Protein AF-A0A935RIC5-F1 (afdb_monomer_lite)

Secondary structure (DSSP, 8-state):
-PPPGGGHHHHHHHHHHHHHHHHHHHHHHHHHHH---TTHHHHHHHHHHHHHHHHHHHHHHHHHHHHTTSEE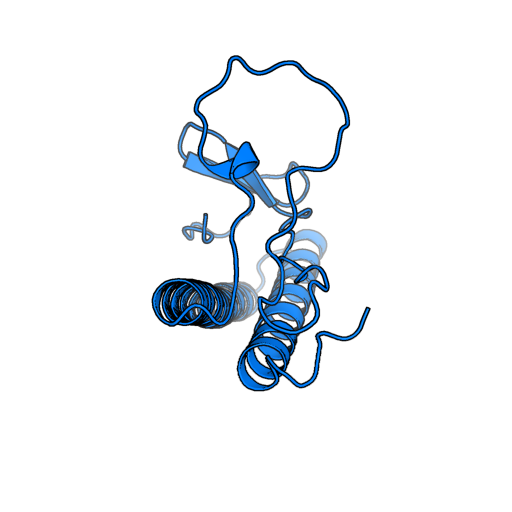--TTSS------------PPPEETTT-PBPP----TTEEE-TTS-EEETTEE-SS------

Foldseek 3Di:
DQDDPLPVVLRVLVVQLVVLLVVLLVLLVVCVVVNDPPPSLVVNVVSLVSSQVSLVVSVVVVVVCVVVQQKDDPVQQVDPDPDDPDPDDPGFIAGNPPRDGDDDDDNPQWDQDPVRQIAGVNHRRPHPDRGDD

pLDDT: mean 78.72, std 15.73, range [34.72, 93.31]

Sequence (133 aa):
MPICSHLEDYEAQFKLAEAAYRQCVRLVDAVMAEGPGNGRAQLVIKAIEDWRQLDERLRSLLVELVKNGRVRVPRRMTRPGPHRHGAGTQGSIICATCHRALPRLKYTDWQFAHNGVVTYRGRDFPVRQPVPR

Radius of gyration: 17.2 Å; chains: 1; bounding box: 35×32×48 Å

Structure (mmCIF, N/CA/C/O backbone):
data_AF-A0A935RIC5-F1
#
_entry.id   AF-A0A935RIC5-F1
#
loop_
_atom_site.group_PDB
_atom_site.id
_atom_site.type_symbol
_atom_site.label_atom_id
_atom_site.label_alt_id
_atom_site.label_comp_id
_atom_site.label_asym_id
_atom_site.label_entity_id
_atom_site.label_seq_id
_atom_site.pdbx_PDB_ins_code
_atom_site.Cartn_x
_atom_site.Cartn_y
_atom_site.Cartn_z
_atom_site.occupancy
_atom_site.B_iso_or_equiv
_atom_site.auth_seq_id
_atom_site.auth_comp_id
_atom_site.auth_asym_id
_atom_site.auth_atom_id
_atom_site.pdbx_PDB_model_num
ATOM 1 N N . MET A 1 1 ? -3.362 -11.354 -9.866 1.00 54.25 1 MET A N 1
ATOM 2 C CA . MET A 1 1 ? -2.417 -11.629 -10.971 1.00 54.25 1 MET A CA 1
ATOM 3 C C . MET A 1 1 ? -1.009 -11.495 -10.419 1.00 54.25 1 MET A C 1
ATOM 5 O O . MET A 1 1 ? -0.774 -10.495 -9.749 1.00 54.25 1 MET A O 1
ATOM 9 N N . PRO A 1 2 ? -0.117 -12.472 -10.632 1.00 69.44 2 PRO A N 1
ATOM 10 C CA . PRO A 1 2 ? 1.270 -12.362 -10.192 1.00 69.44 2 PRO A CA 1
ATOM 11 C C . PRO A 1 2 ? 1.997 -11.251 -10.964 1.00 69.44 2 PRO A C 1
ATOM 13 O O . PRO A 1 2 ? 1.756 -11.059 -12.162 1.00 69.44 2 PRO A O 1
ATOM 16 N N . ILE A 1 3 ? 2.869 -10.519 -10.270 1.00 81.12 3 ILE A N 1
ATOM 17 C CA . ILE A 1 3 ? 3.813 -9.580 -10.892 1.00 81.12 3 ILE A CA 1
ATOM 18 C C . ILE A 1 3 ? 4.867 -10.40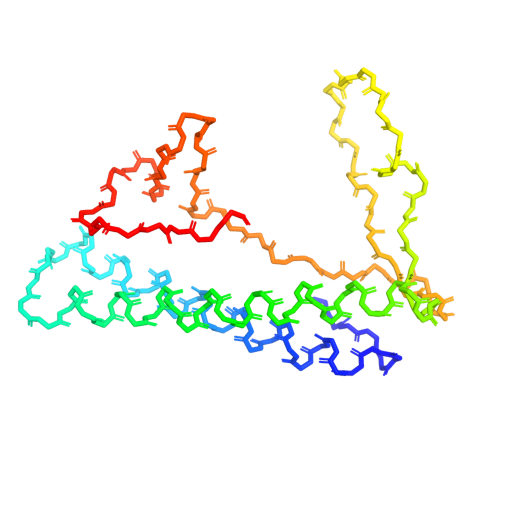8 -11.657 1.00 81.12 3 ILE A C 1
ATOM 20 O O . ILE A 1 3 ? 5.010 -11.609 -11.446 1.00 81.12 3 ILE A O 1
ATOM 24 N N . CYS A 1 4 ? 5.527 -9.825 -12.660 1.00 86.62 4 CYS A N 1
ATOM 25 C CA . CYS A 1 4 ? 6.553 -10.546 -13.417 1.00 86.62 4 CYS A CA 1
ATOM 26 C C . CYS A 1 4 ? 7.851 -10.717 -12.612 1.00 86.62 4 CYS A C 1
ATOM 28 O O . CYS A 1 4 ? 8.242 -9.795 -11.899 1.00 86.62 4 CYS A O 1
ATOM 30 N N . SER A 1 5 ? 8.590 -11.805 -12.855 1.00 88.75 5 SER A N 1
ATOM 31 C CA . SER A 1 5 ? 9.904 -12.078 -12.239 1.00 88.75 5 SER A CA 1
ATOM 32 C C . SER A 1 5 ? 10.943 -10.968 -12.457 1.00 88.75 5 SER A C 1
ATOM 34 O O . SER A 1 5 ? 11.818 -10.737 -11.636 1.00 88.75 5 SER A O 1
ATOM 36 N N . HIS A 1 6 ? 10.812 -10.166 -13.518 1.00 88.50 6 HIS A N 1
ATOM 37 C CA . HIS A 1 6 ? 11.675 -8.998 -13.728 1.00 88.50 6 HIS A CA 1
ATOM 38 C C . HIS A 1 6 ? 11.526 -7.901 -12.666 1.00 88.50 6 HIS A C 1
ATOM 40 O O . HIS A 1 6 ? 12.239 -6.905 -12.753 1.00 88.50 6 HIS A O 1
ATOM 46 N N . LEU A 1 7 ? 10.567 -8.008 -11.745 1.00 90.69 7 LEU A N 1
ATOM 47 C CA . LEU A 1 7 ? 10.239 -7.009 -10.730 1.00 90.69 7 LEU A CA 1
ATOM 48 C C . LEU A 1 7 ? 9.968 -7.680 -9.367 1.00 90.69 7 LEU A C 1
ATOM 50 O O . LEU A 1 7 ? 9.064 -7.263 -8.650 1.00 90.69 7 LEU A O 1
ATOM 54 N N . GLU A 1 8 ? 10.735 -8.716 -9.018 1.00 90.06 8 GLU A N 1
ATOM 55 C CA . GLU A 1 8 ? 10.588 -9.484 -7.766 1.00 90.06 8 GLU A CA 1
ATOM 56 C C . GLU A 1 8 ? 10.580 -8.607 -6.506 1.00 90.06 8 GLU A C 1
ATOM 58 O O . GLU A 1 8 ? 9.690 -8.753 -5.669 1.00 90.06 8 GLU A O 1
ATOM 63 N N . ASP A 1 9 ? 11.482 -7.625 -6.408 1.00 90.00 9 ASP A N 1
ATOM 64 C CA . ASP A 1 9 ? 11.518 -6.699 -5.265 1.00 90.00 9 ASP A CA 1
ATOM 65 C C . ASP A 1 9 ? 10.226 -5.880 -5.147 1.00 90.00 9 ASP A C 1
ATOM 67 O O . ASP A 1 9 ? 9.696 -5.661 -4.056 1.00 90.00 9 ASP A O 1
ATOM 71 N N . TYR A 1 10 ? 9.682 -5.455 -6.293 1.00 90.75 10 TYR A N 1
ATOM 72 C CA . TYR A 1 10 ? 8.404 -4.751 -6.346 1.00 90.75 10 TYR A CA 1
ATOM 73 C C . TYR A 1 10 ? 7.254 -5.670 -5.947 1.00 90.75 10 TYR A C 1
ATOM 75 O O . TYR A 1 10 ? 6.356 -5.241 -5.231 1.00 90.75 10 TYR A O 1
ATOM 83 N N . GLU A 1 11 ? 7.282 -6.935 -6.367 1.00 91.25 11 GLU A N 1
ATOM 84 C CA . GLU A 1 11 ? 6.286 -7.924 -5.967 1.00 91.25 11 GLU A CA 1
ATOM 85 C C . GLU A 1 11 ? 6.292 -8.185 -4.464 1.00 91.25 11 GLU A C 1
ATOM 87 O O . GLU A 1 11 ? 5.229 -8.176 -3.837 1.00 91.25 11 GLU A O 1
ATOM 92 N N . ALA A 1 12 ? 7.471 -8.395 -3.882 1.00 91.88 12 ALA A N 1
ATOM 93 C CA . ALA A 1 12 ? 7.623 -8.607 -2.451 1.00 91.88 12 ALA A CA 1
ATOM 94 C C . ALA A 1 12 ? 7.097 -7.398 -1.666 1.00 91.88 12 ALA A C 1
ATOM 96 O O . ALA A 1 12 ? 6.255 -7.552 -0.776 1.00 91.88 12 ALA A O 1
ATOM 97 N N . GLN A 1 13 ? 7.510 -6.187 -2.051 1.00 92.94 13 GLN A N 1
ATOM 98 C CA . GLN A 1 13 ? 7.058 -4.961 -1.396 1.00 92.94 13 GLN A CA 1
ATOM 99 C C . GLN A 1 13 ? 5.553 -4.723 -1.583 1.00 92.94 13 GLN A C 1
ATOM 101 O O . GLN A 1 13 ? 4.877 -4.301 -0.644 1.00 92.94 13 GLN A O 1
ATOM 106 N N . PHE A 1 14 ? 5.004 -5.031 -2.762 1.00 92.50 14 PHE A N 1
ATOM 107 C CA . PHE A 1 14 ? 3.572 -4.923 -3.035 1.00 92.50 14 PHE A CA 1
ATOM 108 C C . PHE A 1 14 ? 2.764 -5.846 -2.121 1.00 92.50 14 PHE A C 1
ATOM 110 O O . PHE A 1 14 ? 1.790 -5.401 -1.517 1.00 92.50 14 PHE A O 1
ATOM 117 N N . LYS A 1 15 ? 3.181 -7.110 -1.970 1.00 92.44 15 LYS A N 1
ATOM 118 C CA . LYS A 1 15 ? 2.515 -8.082 -1.086 1.00 92.44 15 LYS A CA 1
ATOM 119 C C . LYS A 1 15 ? 2.533 -7.631 0.374 1.00 92.44 15 LYS A C 1
ATOM 121 O O . LYS A 1 15 ? 1.515 -7.750 1.052 1.00 92.44 15 LYS A O 1
ATOM 126 N N . LEU A 1 16 ? 3.656 -7.088 0.848 1.00 93.31 16 LEU A N 1
ATOM 127 C CA . LEU A 1 16 ? 3.765 -6.555 2.210 1.00 93.31 16 LEU A CA 1
ATOM 128 C C . LEU A 1 16 ? 2.823 -5.366 2.429 1.00 93.31 16 LEU A C 1
ATOM 130 O O . LEU A 1 16 ? 2.066 -5.351 3.399 1.00 93.31 16 LEU A O 1
ATOM 134 N N . ALA A 1 17 ? 2.827 -4.400 1.511 1.00 92.25 17 ALA A N 1
ATOM 135 C CA . ALA A 1 17 ? 1.964 -3.227 1.600 1.00 92.25 17 ALA A CA 1
ATOM 136 C C . ALA A 1 17 ? 0.471 -3.593 1.480 1.00 92.25 17 ALA A C 1
ATOM 138 O O . ALA A 1 17 ? -0.357 -3.052 2.212 1.00 92.25 17 ALA A O 1
ATOM 139 N N . GLU A 1 18 ? 0.118 -4.558 0.624 1.00 92.44 18 GLU A N 1
ATOM 140 C CA . GLU A 1 18 ? -1.247 -5.081 0.507 1.00 92.44 18 GLU A CA 1
ATOM 141 C C . GLU A 1 18 ? -1.697 -5.796 1.790 1.00 92.44 18 GLU A C 1
ATOM 143 O O . GLU A 1 18 ? -2.817 -5.583 2.260 1.00 92.44 18 GLU A O 1
ATOM 148 N N . ALA A 1 19 ? -0.836 -6.625 2.385 1.00 92.44 19 ALA A N 1
ATOM 149 C CA . ALA A 1 19 ? -1.131 -7.300 3.645 1.00 92.44 19 ALA A CA 1
ATOM 150 C C . ALA A 1 19 ? -1.331 -6.297 4.793 1.00 92.44 19 ALA A C 1
ATOM 152 O O . ALA A 1 19 ? -2.288 -6.430 5.559 1.00 92.44 19 ALA A O 1
ATOM 153 N N . ALA A 1 20 ? -0.485 -5.266 4.872 1.00 92.62 20 ALA A N 1
ATOM 154 C CA . ALA A 1 20 ? -0.616 -4.194 5.854 1.00 92.62 20 ALA A CA 1
ATOM 155 C C . ALA A 1 20 ? -1.905 -3.383 5.659 1.00 92.62 20 ALA A C 1
ATOM 157 O O . ALA A 1 20 ? -2.623 -3.143 6.629 1.00 92.62 20 ALA A O 1
ATOM 158 N N . TYR A 1 21 ? -2.264 -3.052 4.414 1.00 91.88 21 TYR A N 1
ATOM 159 C CA . TYR A 1 21 ? -3.545 -2.414 4.100 1.00 91.88 21 TYR A CA 1
ATOM 160 C C . TYR A 1 21 ? -4.731 -3.260 4.579 1.00 91.88 21 TYR A C 1
ATOM 162 O O . TYR A 1 21 ? -5.596 -2.771 5.303 1.00 91.88 21 TYR A O 1
ATOM 170 N N . ARG A 1 22 ? -4.755 -4.556 4.239 1.00 92.31 22 ARG A N 1
ATOM 171 C CA . ARG A 1 22 ? -5.823 -5.474 4.673 1.00 92.31 22 ARG A CA 1
ATOM 172 C C . ARG A 1 22 ? -5.895 -5.582 6.195 1.00 92.31 22 ARG A C 1
ATOM 174 O O . ARG A 1 22 ? -6.988 -5.635 6.752 1.00 92.31 22 ARG A O 1
ATOM 181 N N . GLN A 1 23 ? -4.751 -5.605 6.877 1.00 91.94 23 GLN A N 1
ATOM 182 C CA . GLN A 1 23 ? -4.703 -5.605 8.337 1.00 91.94 23 GLN A CA 1
ATOM 183 C C . GLN A 1 23 ? -5.276 -4.314 8.928 1.00 91.94 23 GLN A C 1
ATOM 185 O O . GLN A 1 23 ? -6.083 -4.381 9.855 1.00 91.94 23 GLN A O 1
ATOM 190 N N . CYS A 1 24 ? -4.902 -3.161 8.373 1.00 90.44 24 CYS A N 1
ATOM 191 C CA . CYS A 1 24 ? -5.435 -1.862 8.766 1.00 90.44 24 CYS A CA 1
ATOM 192 C C . CYS A 1 24 ? -6.961 -1.820 8.612 1.00 90.44 24 CYS A C 1
ATOM 194 O O . CYS A 1 24 ? -7.655 -1.490 9.568 1.00 90.44 24 CYS A O 1
ATOM 196 N N . VAL A 1 25 ? -7.489 -2.224 7.452 1.00 91.38 25 VAL A N 1
ATOM 197 C CA . VAL A 1 25 ? -8.937 -2.296 7.175 1.00 91.38 25 VAL A CA 1
ATOM 198 C C . VAL A 1 25 ? -9.657 -3.159 8.213 1.00 91.38 25 VAL A C 1
ATOM 200 O O . VAL A 1 25 ? -10.657 -2.723 8.774 1.00 91.38 25 VAL A O 1
ATOM 203 N N . ARG A 1 26 ? -9.124 -4.343 8.551 1.00 91.75 26 ARG A N 1
ATOM 204 C CA . ARG A 1 26 ? -9.725 -5.215 9.579 1.00 91.75 26 ARG A CA 1
ATOM 205 C C . ARG A 1 26 ? -9.796 -4.557 10.957 1.00 91.75 26 ARG A C 1
ATOM 207 O O . ARG A 1 26 ? -10.804 -4.689 11.645 1.00 91.75 26 ARG A O 1
ATOM 214 N N . LEU A 1 27 ? -8.731 -3.876 11.374 1.00 90.25 27 LEU A N 1
ATOM 215 C CA . LEU A 1 27 ? -8.687 -3.215 12.681 1.00 90.25 27 LEU A CA 1
ATOM 216 C C . LEU A 1 27 ? -9.600 -1.985 12.724 1.00 90.25 27 LEU A C 1
ATOM 218 O O . LEU A 1 27 ? -10.269 -1.754 13.731 1.00 90.25 27 LEU A O 1
ATOM 222 N N . VAL A 1 28 ? -9.659 -1.225 11.629 1.00 88.50 28 VAL A N 1
ATOM 223 C CA . VAL A 1 28 ? -10.597 -0.110 11.471 1.00 88.50 28 VAL A CA 1
ATOM 224 C C . VAL A 1 28 ? -12.035 -0.621 11.534 1.00 88.50 28 VAL A C 1
ATOM 226 O O . VAL A 1 28 ? -12.819 -0.078 12.304 1.00 88.50 28 VAL A O 1
ATOM 229 N N . ASP A 1 29 ? -12.371 -1.690 10.806 1.00 90.00 29 ASP A N 1
ATOM 230 C CA . ASP A 1 29 ? -13.703 -2.308 10.843 1.00 90.00 29 ASP A CA 1
ATOM 231 C C . ASP A 1 29 ? -14.089 -2.729 12.269 1.00 90.00 29 ASP A C 1
ATOM 233 O O . ASP A 1 29 ? -15.199 -2.436 12.714 1.00 90.00 29 ASP A O 1
ATOM 237 N N . ALA A 1 30 ? -13.162 -3.333 13.020 1.00 87.88 30 ALA A N 1
ATOM 238 C CA . ALA A 1 30 ? -13.395 -3.707 14.415 1.00 87.88 30 ALA A CA 1
ATOM 239 C C . ALA A 1 30 ? -13.669 -2.488 15.316 1.00 87.88 30 ALA A C 1
ATOM 241 O O . ALA A 1 30 ? -14.597 -2.510 16.124 1.00 87.88 30 ALA A O 1
ATOM 242 N N . VAL A 1 31 ? -12.908 -1.397 15.162 1.00 87.00 31 VAL A N 1
ATOM 243 C CA . VAL A 1 31 ? -13.142 -0.148 15.914 1.00 87.00 31 VAL A CA 1
ATOM 244 C C . VAL A 1 31 ? -14.458 0.519 15.514 1.00 87.00 31 VAL A C 1
ATOM 246 O O . VAL A 1 31 ? -15.153 1.053 16.375 1.00 87.00 31 VAL A O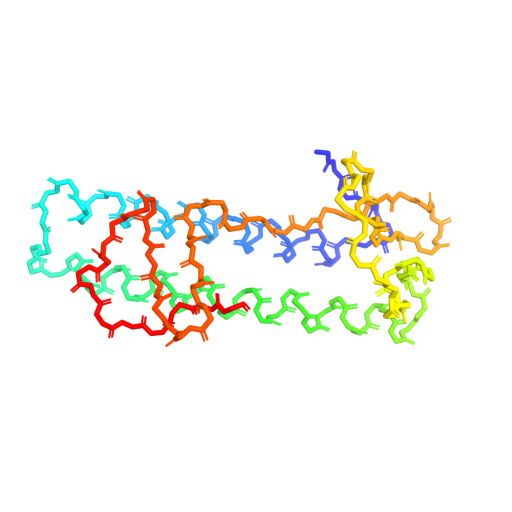 1
ATOM 249 N N . MET A 1 32 ? -14.827 0.471 14.235 1.00 84.12 32 MET A N 1
ATOM 250 C CA . MET A 1 32 ? -16.091 1.027 13.747 1.00 84.12 32 MET A CA 1
ATOM 251 C C . MET A 1 32 ? -17.312 0.231 14.223 1.00 84.12 32 MET A C 1
ATOM 253 O O . MET A 1 32 ? -18.380 0.818 14.386 1.00 84.12 32 MET A O 1
ATOM 257 N N . ALA A 1 33 ? -17.173 -1.081 14.428 1.00 86.38 33 ALA A N 1
ATOM 258 C CA . ALA A 1 33 ? -18.254 -1.952 14.886 1.00 86.38 33 ALA A CA 1
ATOM 259 C C . ALA A 1 33 ? -18.428 -1.939 16.413 1.00 86.38 33 ALA A C 1
ATOM 261 O O . ALA A 1 33 ? -19.551 -1.878 16.904 1.00 86.38 33 ALA A O 1
ATOM 262 N N . GLU A 1 34 ? -17.326 -1.995 17.162 1.00 84.38 34 GLU A N 1
ATOM 263 C CA . GLU A 1 34 ? -17.345 -2.216 18.616 1.00 84.38 34 GLU A CA 1
ATOM 264 C C . GLU A 1 34 ? -16.997 -0.957 19.428 1.00 84.38 34 GLU A C 1
ATOM 266 O O . GLU A 1 34 ? -17.022 -0.974 20.658 1.00 84.38 34 GLU A O 1
ATOM 271 N N . GLY A 1 35 ? -16.662 0.140 18.747 1.00 77.12 35 GLY A N 1
ATOM 272 C CA . GLY A 1 35 ? -16.216 1.387 19.354 1.00 77.12 35 GLY A CA 1
ATOM 273 C C . GLY A 1 35 ? -14.722 1.397 19.723 1.00 77.12 35 GLY A C 1
ATOM 274 O O . GLY A 1 35 ? -14.060 0.353 19.806 1.00 77.12 35 GLY A O 1
ATOM 275 N N . PRO A 1 36 ? -14.150 2.595 19.955 1.00 75.69 36 PRO A N 1
ATOM 276 C CA . PRO A 1 36 ? -12.748 2.768 20.318 1.00 75.69 36 PRO A CA 1
ATOM 277 C C . PRO A 1 36 ? -12.524 2.421 21.799 1.00 75.69 36 PRO A C 1
ATOM 279 O O . PRO A 1 36 ? -12.322 3.293 22.638 1.00 75.69 36 PRO A O 1
ATOM 282 N N . GLY A 1 37 ? -12.573 1.132 22.138 1.00 75.94 37 GLY A N 1
ATOM 283 C CA . GLY A 1 37 ? -12.174 0.654 23.463 1.00 75.94 37 GLY A CA 1
ATOM 284 C C . GLY A 1 37 ? -10.684 0.902 23.744 1.00 75.94 37 GLY A C 1
ATOM 285 O O . GLY A 1 37 ? -9.869 1.016 22.818 1.00 75.94 37 GLY A O 1
ATOM 286 N N . ASN A 1 38 ? -10.317 0.950 25.029 1.00 66.56 38 ASN A N 1
ATOM 287 C CA . ASN A 1 38 ? -8.941 1.185 25.477 1.00 66.56 38 ASN A CA 1
ATOM 288 C C . ASN A 1 38 ? -7.976 0.169 24.833 1.00 66.56 38 ASN A C 1
ATOM 290 O O . ASN A 1 38 ? -8.100 -1.037 25.030 1.00 66.56 38 ASN A O 1
ATOM 294 N N . GLY A 1 39 ? -7.040 0.662 24.016 1.00 74.56 39 GLY A N 1
ATOM 295 C CA . GLY A 1 39 ? -6.030 -0.132 23.302 1.00 74.56 39 GLY A CA 1
ATOM 296 C C . GLY A 1 39 ? -6.312 -0.370 21.813 1.00 74.56 39 GLY A C 1
ATOM 297 O O . GLY A 1 39 ? -5.375 -0.388 21.017 1.00 74.56 39 GLY A O 1
ATOM 298 N N . ARG A 1 40 ? -7.577 -0.455 21.382 1.00 81.19 40 ARG A N 1
ATOM 299 C CA . ARG A 1 40 ? -7.908 -0.703 19.961 1.00 81.19 40 ARG A CA 1
ATOM 300 C C . ARG A 1 40 ? -7.611 0.495 19.070 1.00 81.19 40 ARG A C 1
ATOM 302 O O . ARG A 1 40 ? -7.099 0.320 17.970 1.00 81.19 40 ARG A O 1
ATOM 309 N N . ALA A 1 41 ? -7.852 1.707 19.570 1.00 81.25 41 ALA A N 1
ATOM 310 C CA . ALA A 1 41 ? -7.468 2.930 18.867 1.00 81.25 41 ALA A CA 1
ATOM 311 C C . ALA A 1 41 ? -5.950 2.981 18.610 1.00 81.25 41 ALA A C 1
ATOM 313 O O . ALA A 1 41 ? -5.529 3.296 17.501 1.00 81.25 41 ALA A O 1
ATOM 314 N N . GLN A 1 42 ? -5.133 2.579 19.593 1.00 83.88 42 GLN A N 1
ATOM 315 C CA . GLN A 1 42 ? -3.675 2.534 19.454 1.00 83.88 42 GLN A CA 1
ATOM 316 C C . GLN A 1 42 ? -3.223 1.488 18.426 1.00 83.88 42 GLN A C 1
ATOM 318 O O . GLN A 1 42 ? -2.311 1.744 17.643 1.00 83.88 42 GLN A O 1
ATOM 323 N N . LEU A 1 43 ? -3.879 0.322 18.394 1.00 87.69 43 LEU A N 1
ATOM 324 C CA . LEU A 1 43 ? -3.613 -0.711 17.388 1.00 87.69 43 LEU A CA 1
ATOM 325 C C . LEU A 1 43 ? -3.951 -0.232 15.976 1.00 87.69 43 LEU A C 1
ATOM 327 O O . LEU A 1 43 ? -3.198 -0.512 15.047 1.00 87.69 43 LEU A O 1
ATOM 331 N N . VAL A 1 44 ? -5.052 0.504 15.810 1.00 87.69 44 VAL A N 1
ATOM 332 C CA . VAL A 1 44 ? -5.410 1.078 14.510 1.00 87.69 44 VAL A CA 1
ATOM 333 C C . VAL A 1 44 ? -4.422 2.159 14.089 1.00 87.69 44 VAL A C 1
ATOM 335 O O . VAL A 1 44 ? -3.975 2.135 12.948 1.00 87.69 44 VAL A O 1
ATOM 338 N N . ILE A 1 45 ? -4.030 3.055 15.000 1.00 85.50 45 ILE A N 1
ATOM 339 C CA . ILE A 1 45 ? -2.992 4.065 14.741 1.00 85.50 45 ILE A CA 1
ATOM 340 C C . ILE A 1 45 ? -1.715 3.394 14.237 1.00 85.50 45 ILE A C 1
ATOM 342 O O . ILE A 1 45 ? -1.229 3.713 13.155 1.00 85.50 45 ILE A O 1
ATOM 346 N N . LYS A 1 46 ? -1.229 2.390 14.972 1.00 88.94 46 LYS A N 1
ATOM 347 C CA . LYS A 1 46 ? -0.039 1.639 14.581 1.00 88.94 46 LYS A CA 1
ATOM 348 C C . LYS A 1 46 ? -0.205 0.976 13.211 1.00 88.94 46 LYS A C 1
ATOM 350 O O . LYS A 1 46 ? 0.702 1.033 12.392 1.00 88.94 46 LYS A O 1
ATOM 355 N N . ALA A 1 47 ? -1.362 0.376 12.936 1.00 90.38 47 ALA A N 1
ATOM 356 C CA . ALA A 1 47 ? -1.616 -0.272 11.652 1.00 90.38 47 ALA A CA 1
ATOM 357 C C . ALA A 1 47 ? -1.664 0.719 10.478 1.00 90.38 47 ALA A C 1
ATOM 359 O O . ALA A 1 47 ? -1.198 0.386 9.388 1.00 90.38 47 ALA A O 1
ATOM 360 N N . ILE A 1 48 ? -2.192 1.930 10.691 1.00 87.69 48 ILE A N 1
ATOM 361 C CA . ILE A 1 48 ? -2.172 3.013 9.699 1.00 87.69 48 ILE A CA 1
ATOM 362 C C . ILE A 1 48 ? -0.731 3.466 9.444 1.00 87.69 48 ILE A C 1
ATOM 364 O O . ILE A 1 48 ? -0.345 3.641 8.288 1.00 87.69 48 ILE A O 1
ATOM 368 N N . GLU A 1 49 ? 0.076 3.624 10.493 1.00 88.06 49 GLU A N 1
ATOM 369 C CA . GLU A 1 49 ? 1.490 4.001 10.383 1.00 88.06 49 GLU A CA 1
ATOM 370 C C . GLU A 1 49 ? 2.313 2.937 9.644 1.00 88.06 49 GLU A C 1
ATOM 372 O O . GLU A 1 49 ? 3.026 3.271 8.695 1.00 88.06 49 GLU A O 1
ATOM 377 N N . ASP A 1 50 ? 2.164 1.664 10.016 1.00 91.06 50 ASP A N 1
ATOM 378 C CA . ASP A 1 50 ? 2.855 0.537 9.381 1.00 91.06 50 ASP A CA 1
ATOM 379 C C . ASP A 1 50 ? 2.462 0.429 7.892 1.00 91.06 50 ASP A C 1
ATOM 381 O O . ASP A 1 50 ? 3.323 0.302 7.013 1.00 91.06 50 ASP A O 1
ATOM 385 N N . TRP A 1 51 ? 1.165 0.547 7.576 1.00 91.31 51 TRP A N 1
ATOM 386 C CA . TRP A 1 51 ? 0.691 0.584 6.189 1.00 91.31 51 TRP A CA 1
ATOM 387 C C . TRP A 1 51 ? 1.268 1.782 5.423 1.00 91.31 51 TRP A C 1
ATOM 389 O O . TRP A 1 51 ? 1.774 1.603 4.313 1.00 91.31 51 TRP A O 1
ATOM 399 N N . ARG A 1 52 ? 1.260 2.984 6.012 1.00 87.62 52 ARG A N 1
ATOM 400 C CA . ARG A 1 52 ? 1.802 4.201 5.391 1.00 87.62 52 ARG A CA 1
ATOM 401 C C . ARG A 1 52 ? 3.284 4.062 5.056 1.00 87.62 52 ARG A C 1
ATOM 403 O O . ARG A 1 52 ? 3.692 4.451 3.965 1.00 87.62 52 ARG A O 1
ATOM 410 N N . GLN A 1 53 ? 4.087 3.514 5.963 1.00 91.25 53 GLN A N 1
ATOM 411 C CA . GLN A 1 53 ? 5.515 3.297 5.718 1.00 91.25 53 GLN A CA 1
ATOM 412 C C . GLN A 1 53 ? 5.746 2.326 4.554 1.00 91.25 53 GLN A C 1
ATOM 414 O O . GLN A 1 53 ? 6.604 2.563 3.700 1.00 91.25 53 GLN A O 1
ATOM 419 N N . LEU A 1 54 ? 4.963 1.247 4.490 1.00 92.25 54 LEU A N 1
ATOM 420 C CA . LEU A 1 54 ? 5.072 0.260 3.418 1.00 92.25 54 LEU A CA 1
ATOM 421 C C . LEU A 1 54 ? 4.592 0.797 2.067 1.00 92.25 54 LEU A C 1
ATOM 423 O O . LEU A 1 54 ? 5.206 0.463 1.049 1.00 92.25 54 LEU A O 1
ATOM 427 N N . ASP A 1 55 ? 3.553 1.635 2.051 1.00 88.62 55 ASP A N 1
ATOM 428 C CA . ASP A 1 55 ? 3.099 2.323 0.840 1.00 88.62 55 ASP A CA 1
ATOM 429 C C . ASP A 1 55 ? 4.135 3.340 0.344 1.00 88.62 55 ASP A C 1
ATOM 431 O O . ASP A 1 55 ? 4.499 3.326 -0.830 1.00 88.62 55 ASP A O 1
ATOM 435 N N . GLU A 1 56 ? 4.688 4.172 1.229 1.00 88.88 56 GLU A N 1
ATOM 436 C CA . GLU A 1 56 ? 5.730 5.142 0.865 1.00 88.88 56 GLU A CA 1
ATOM 437 C C . GLU A 1 56 ? 6.963 4.443 0.276 1.00 88.88 56 GLU A C 1
ATOM 439 O O . GLU A 1 56 ? 7.509 4.856 -0.753 1.00 88.88 56 GLU A O 1
ATOM 444 N N . ARG A 1 57 ? 7.362 3.315 0.873 1.00 91.62 57 ARG A N 1
ATOM 445 C CA . ARG A 1 57 ? 8.441 2.477 0.345 1.00 91.62 57 ARG A CA 1
ATOM 446 C C . ARG A 1 57 ? 8.091 1.881 -1.020 1.00 91.62 57 ARG A C 1
ATOM 448 O O . ARG A 1 57 ? 8.939 1.879 -1.910 1.00 91.62 57 ARG A O 1
ATOM 455 N N . LEU A 1 58 ? 6.858 1.409 -1.218 1.00 91.25 58 LEU A N 1
ATOM 456 C CA . LEU A 1 58 ? 6.392 0.887 -2.507 1.00 91.25 58 LEU A CA 1
ATOM 457 C C . LEU A 1 58 ? 6.403 1.970 -3.599 1.00 91.25 58 LEU A C 1
ATOM 459 O O . LEU A 1 58 ? 6.830 1.705 -4.726 1.00 91.25 58 LEU A O 1
ATOM 463 N N . ARG A 1 59 ? 5.966 3.191 -3.273 1.00 89.06 59 ARG A N 1
ATOM 464 C CA . ARG A 1 59 ? 6.005 4.353 -4.175 1.00 89.06 59 ARG A CA 1
ATOM 465 C C . ARG A 1 59 ? 7.432 4.748 -4.523 1.00 89.06 59 ARG A C 1
ATOM 467 O O . ARG A 1 59 ? 7.726 4.956 -5.698 1.00 89.06 59 ARG A O 1
ATOM 474 N N . SER A 1 60 ? 8.312 4.806 -3.528 1.00 91.19 60 SER A N 1
ATOM 475 C CA . SER A 1 60 ? 9.730 5.125 -3.724 1.00 91.19 60 SER A CA 1
ATOM 476 C C . SER A 1 60 ? 10.395 4.113 -4.659 1.00 91.19 60 SER A C 1
ATOM 478 O O . SER A 1 60 ? 10.997 4.500 -5.660 1.00 91.19 60 SER A O 1
ATOM 480 N N . LEU A 1 61 ? 10.168 2.817 -4.421 1.00 92.00 61 LEU A N 1
ATOM 481 C CA . LEU A 1 61 ? 10.653 1.741 -5.286 1.00 92.00 61 LEU A CA 1
ATOM 482 C C . LEU A 1 61 ? 10.111 1.866 -6.716 1.00 92.00 61 LEU A C 1
ATOM 484 O O . LEU A 1 61 ? 10.843 1.693 -7.687 1.00 92.00 61 LEU A O 1
ATOM 488 N N . LEU A 1 62 ? 8.830 2.203 -6.875 1.00 89.69 62 LEU A N 1
ATOM 489 C CA . LEU A 1 62 ? 8.240 2.429 -8.193 1.00 89.69 62 LEU A CA 1
ATOM 490 C C . LEU A 1 62 ? 8.915 3.595 -8.934 1.00 89.69 62 LEU A C 1
ATOM 492 O O . LEU A 1 62 ? 9.191 3.477 -10.128 1.00 89.69 62 LEU A O 1
ATOM 496 N N . VAL A 1 63 ? 9.205 4.700 -8.240 1.00 89.56 63 VAL A N 1
ATOM 497 C CA . VAL A 1 63 ? 9.932 5.850 -8.803 1.00 89.56 63 VAL A CA 1
ATOM 498 C C . VAL A 1 63 ? 11.338 5.444 -9.243 1.00 89.56 63 VAL A C 1
ATOM 500 O O . VAL A 1 63 ? 11.755 5.804 -10.345 1.00 89.56 63 VAL A O 1
ATOM 503 N N . GLU A 1 64 ? 12.059 4.670 -8.435 1.00 92.06 64 GLU A N 1
ATOM 504 C CA . GLU A 1 64 ? 13.386 4.150 -8.788 1.00 92.06 64 GLU A CA 1
ATOM 505 C C . GLU A 1 64 ? 13.341 3.230 -10.010 1.00 92.06 64 GLU A C 1
ATOM 507 O O . GLU A 1 64 ? 14.137 3.384 -10.936 1.00 92.06 64 GLU A O 1
ATOM 512 N N . LEU A 1 65 ? 12.370 2.318 -10.074 1.00 92.12 65 LEU A N 1
ATOM 513 C CA . L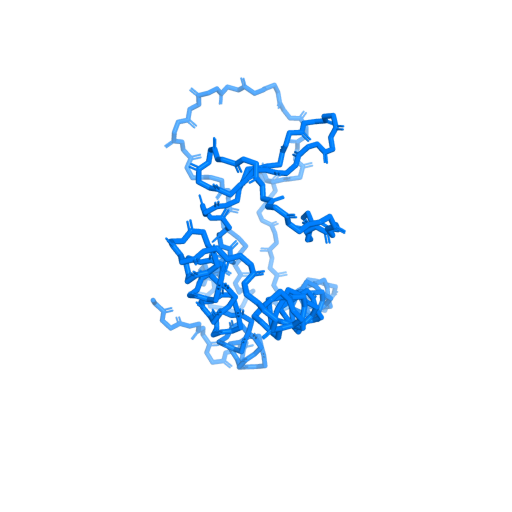EU A 1 65 ? 12.199 1.412 -11.212 1.00 92.12 65 LEU A CA 1
ATOM 514 C C . LEU A 1 65 ? 11.882 2.156 -12.513 1.00 92.12 65 LEU A C 1
ATOM 516 O O . LEU A 1 65 ? 12.317 1.723 -13.585 1.00 92.12 65 LEU A O 1
ATOM 520 N N . VAL A 1 66 ? 11.151 3.270 -12.432 1.00 90.31 66 VAL A N 1
ATOM 521 C CA . VAL A 1 66 ? 10.914 4.161 -13.575 1.00 90.31 66 VAL A CA 1
ATOM 522 C C . VAL A 1 66 ? 12.200 4.886 -13.974 1.00 90.31 66 VAL A C 1
ATOM 524 O O . VAL A 1 66 ? 12.549 4.874 -15.153 1.00 90.31 66 VAL A O 1
ATOM 527 N N . LYS A 1 67 ? 12.934 5.471 -13.016 1.00 90.00 67 LYS A N 1
ATOM 528 C CA . LYS A 1 67 ? 14.215 6.161 -13.274 1.00 90.00 67 LYS A CA 1
ATOM 529 C C . LYS A 1 67 ? 15.250 5.237 -13.917 1.00 90.00 67 LYS A C 1
ATOM 531 O O . LYS A 1 67 ? 15.925 5.638 -14.857 1.00 90.00 67 LYS A O 1
ATOM 536 N N . ASN A 1 68 ? 15.307 3.987 -13.467 1.00 92.44 68 ASN A N 1
ATOM 537 C CA . ASN A 1 68 ? 16.225 2.965 -13.972 1.00 92.44 68 ASN A CA 1
ATOM 538 C C . ASN A 1 68 ? 15.711 2.272 -15.248 1.00 92.44 68 ASN A C 1
ATOM 540 O O . ASN A 1 68 ? 16.298 1.292 -15.701 1.00 92.44 68 ASN A O 1
ATOM 544 N N . GLY A 1 69 ? 14.585 2.721 -15.815 1.00 90.19 69 GLY A N 1
ATOM 545 C CA . GLY A 1 69 ? 14.044 2.211 -17.076 1.00 90.19 69 GLY A CA 1
ATOM 546 C C . GLY A 1 69 ? 13.470 0.791 -17.023 1.00 90.19 69 GLY A C 1
ATOM 547 O O . GLY A 1 69 ? 13.078 0.266 -18.064 1.00 90.19 69 GLY A O 1
ATOM 548 N N . ARG A 1 70 ? 13.369 0.167 -15.839 1.00 91.44 70 ARG A N 1
ATOM 549 C CA . ARG A 1 70 ? 12.766 -1.170 -15.643 1.00 91.44 70 ARG A CA 1
ATOM 550 C C . ARG A 1 70 ? 11.243 -1.139 -15.732 1.00 91.44 70 ARG A C 1
ATOM 552 O O . ARG A 1 70 ? 10.608 -2.163 -15.996 1.00 91.44 70 ARG A O 1
ATOM 559 N N . VAL A 1 71 ? 10.652 0.034 -15.531 1.00 90.50 71 VAL A N 1
ATOM 560 C CA . VAL A 1 71 ? 9.212 0.275 -15.580 1.00 90.50 71 VAL A CA 1
ATOM 561 C C . VAL A 1 71 ? 8.916 1.464 -16.492 1.00 90.50 71 VAL A C 1
ATOM 563 O O . VAL A 1 71 ? 9.605 2.479 -16.456 1.00 90.50 71 VAL A O 1
ATOM 566 N N . ARG A 1 72 ? 7.870 1.352 -17.315 1.00 86.88 72 ARG A N 1
ATOM 567 C CA . ARG A 1 72 ? 7.417 2.414 -18.220 1.00 86.88 72 ARG A CA 1
ATOM 568 C C . ARG A 1 72 ? 6.054 2.937 -17.790 1.00 86.88 72 ARG A C 1
ATOM 570 O O . ARG A 1 72 ? 5.112 2.170 -17.591 1.00 86.88 72 ARG A O 1
ATOM 577 N N . VAL A 1 73 ? 5.940 4.260 -17.720 1.00 81.38 73 VAL A N 1
ATOM 578 C CA . VAL A 1 73 ? 4.665 4.960 -17.542 1.00 81.38 73 VAL A CA 1
ATOM 579 C C . VAL A 1 73 ? 4.109 5.287 -18.934 1.00 81.38 73 VAL A C 1
ATOM 581 O O . VAL A 1 73 ? 4.781 5.982 -19.702 1.00 81.38 73 VAL A O 1
ATOM 584 N N . PRO A 1 74 ? 2.918 4.793 -19.319 1.00 69.94 74 PRO A N 1
ATOM 585 C CA . PRO A 1 74 ? 2.347 5.111 -20.623 1.00 69.94 74 PRO A CA 1
ATOM 586 C C . PRO A 1 74 ? 2.159 6.623 -20.794 1.00 69.94 74 PRO A C 1
ATOM 588 O O . PRO A 1 74 ? 1.614 7.282 -19.914 1.00 69.94 74 PRO A O 1
ATOM 591 N N . ARG A 1 75 ? 2.505 7.171 -21.969 1.00 61.94 75 ARG A N 1
ATOM 592 C CA . ARG A 1 75 ? 2.383 8.616 -22.286 1.00 61.94 75 ARG A CA 1
ATOM 593 C C . ARG A 1 75 ? 0.972 9.197 -22.093 1.00 61.94 75 ARG A C 1
ATOM 595 O O . ARG A 1 75 ? 0.804 10.408 -22.002 1.00 61.94 75 ARG A O 1
ATOM 602 N N . ARG A 1 76 ? -0.060 8.346 -22.041 1.00 58.66 76 ARG A N 1
ATOM 603 C CA . ARG A 1 76 ? -1.444 8.753 -21.746 1.00 58.66 76 ARG A CA 1
ATOM 604 C C . ARG A 1 76 ? -1.653 9.159 -20.280 1.00 58.66 76 ARG A C 1
ATOM 606 O O . ARG A 1 76 ? -2.620 9.852 -20.007 1.00 58.66 76 ARG A O 1
ATOM 613 N N . MET A 1 77 ? -0.758 8.771 -19.367 1.00 58.34 77 MET A N 1
ATOM 614 C CA . MET A 1 77 ? -0.755 9.232 -17.972 1.00 58.34 77 MET A CA 1
ATOM 615 C C . MET A 1 77 ? -0.027 10.567 -17.769 1.00 58.34 77 MET A C 1
ATOM 617 O O . MET A 1 77 ? -0.226 11.205 -16.745 1.00 58.34 77 MET A O 1
ATOM 621 N N . THR A 1 78 ? 0.806 11.000 -18.719 1.00 52.91 78 THR A N 1
ATOM 622 C CA . THR A 1 78 ? 1.638 12.210 -18.585 1.00 52.91 78 THR A CA 1
ATOM 623 C C . THR A 1 78 ? 1.065 13.434 -19.303 1.00 52.91 78 THR A C 1
ATOM 625 O O . THR A 1 78 ? 1.682 14.493 -19.271 1.00 52.91 78 THR A O 1
ATOM 628 N N . ARG A 1 79 ? -0.083 13.318 -19.990 1.00 45.66 79 ARG A N 1
ATOM 629 C CA . ARG A 1 79 ? -0.734 14.459 -20.655 1.00 45.66 79 ARG A CA 1
ATOM 630 C C . ARG A 1 79 ? -1.826 15.055 -19.758 1.00 45.66 79 ARG A C 1
ATOM 632 O O . ARG A 1 79 ? -2.779 14.336 -19.459 1.00 45.66 79 ARG A O 1
ATOM 639 N N . PRO A 1 80 ? -1.758 16.352 -19.406 1.00 41.22 80 PRO A N 1
ATOM 640 C CA . PRO A 1 80 ? -2.901 17.075 -18.864 1.00 41.22 80 PRO A CA 1
ATOM 641 C C . PRO A 1 80 ? -3.885 17.315 -20.019 1.00 41.22 80 PRO A C 1
ATOM 643 O O . PRO A 1 80 ? -3.781 18.285 -20.762 1.00 41.22 80 PRO A O 1
ATOM 646 N N . GLY A 1 81 ? -4.766 16.347 -20.264 1.00 47.38 81 GLY A N 1
ATOM 647 C CA . GLY A 1 81 ? -5.833 16.445 -21.258 1.00 47.38 81 GLY A CA 1
ATOM 648 C C . GLY A 1 81 ? -7.182 16.666 -20.573 1.00 47.38 81 GLY A C 1
ATOM 649 O O . GLY A 1 81 ? -7.368 16.168 -19.462 1.00 47.38 81 GLY A O 1
ATOM 650 N N . PRO A 1 82 ? -8.129 17.379 -21.210 1.00 41.31 82 PRO A N 1
ATOM 651 C CA . PRO A 1 82 ? -9.439 17.645 -20.630 1.00 41.31 82 PRO A CA 1
ATOM 652 C C . PRO A 1 82 ? -10.116 16.318 -20.282 1.00 41.31 82 PRO A C 1
ATOM 654 O O . PRO A 1 82 ? -10.190 15.413 -21.118 1.00 41.31 82 PRO A O 1
ATOM 657 N N . HIS A 1 83 ? -10.564 16.204 -19.032 1.00 43.09 83 HIS A N 1
ATOM 658 C CA . HIS A 1 83 ? -11.240 15.038 -18.479 1.00 43.09 83 HIS A CA 1
ATOM 659 C C . HIS A 1 83 ? -12.479 14.682 -19.313 1.00 43.09 83 HIS A C 1
ATOM 661 O O . HIS A 1 83 ? -13.586 15.138 -19.047 1.00 43.09 83 HIS A O 1
ATOM 667 N N . ARG A 1 84 ? -12.313 13.831 -20.329 1.00 41.25 84 ARG A N 1
ATOM 668 C CA . ARG A 1 84 ? -13.427 13.055 -20.866 1.00 41.25 84 ARG A CA 1
ATOM 669 C C . ARG A 1 84 ? -13.648 11.894 -19.909 1.00 41.25 84 ARG A C 1
ATOM 671 O O . ARG A 1 84 ? -12.796 11.015 -19.790 1.00 41.25 84 ARG A O 1
ATOM 678 N N . HIS A 1 85 ? -14.792 11.923 -19.234 1.00 36.66 85 HIS A N 1
ATOM 679 C CA . HIS A 1 85 ? -15.382 10.805 -18.508 1.00 36.66 85 HIS A CA 1
ATOM 680 C C . HIS A 1 85 ? -15.665 9.657 -19.488 1.00 36.66 85 HIS A C 1
ATOM 682 O O . HIS A 1 85 ? -16.781 9.464 -19.952 1.00 36.66 85 HIS A O 1
ATOM 688 N N . GLY A 1 86 ? -14.622 8.931 -19.871 1.00 34.72 86 GLY A N 1
ATOM 689 C CA . GLY A 1 86 ? -14.717 7.663 -20.573 1.00 34.72 86 GLY A CA 1
ATOM 690 C C . GLY A 1 86 ? -14.151 6.594 -19.659 1.00 34.72 86 GLY A C 1
ATOM 691 O O . GLY A 1 86 ? -13.022 6.728 -19.191 1.00 34.72 86 GLY A O 1
ATOM 692 N N . ALA A 1 87 ? -14.921 5.539 -19.409 1.00 38.44 87 ALA A N 1
ATOM 693 C CA . ALA A 1 87 ? -14.529 4.346 -18.660 1.00 38.44 87 ALA A CA 1
ATOM 694 C C . ALA A 1 87 ? -13.454 3.507 -19.397 1.00 38.44 87 ALA A C 1
ATOM 696 O O . ALA A 1 87 ? -13.563 2.292 -19.522 1.00 38.44 87 ALA A O 1
ATOM 697 N N . GLY A 1 88 ? -12.418 4.159 -19.926 1.00 35.59 88 GLY A N 1
ATOM 698 C CA . GLY A 1 88 ? -11.276 3.546 -20.586 1.00 35.59 88 GLY A CA 1
ATOM 699 C C . GLY A 1 88 ? -10.079 3.582 -19.649 1.00 35.59 88 GLY A C 1
ATOM 700 O O . GLY A 1 88 ? -9.539 4.652 -19.389 1.00 35.59 88 GLY A O 1
ATOM 701 N N . THR A 1 89 ? -9.706 2.408 -19.135 1.00 41.91 89 THR A N 1
ATOM 702 C CA . THR A 1 89 ? -8.429 2.072 -18.477 1.00 41.91 89 THR A CA 1
ATOM 703 C C . THR A 1 89 ? -7.427 3.229 -18.398 1.00 41.91 89 THR A 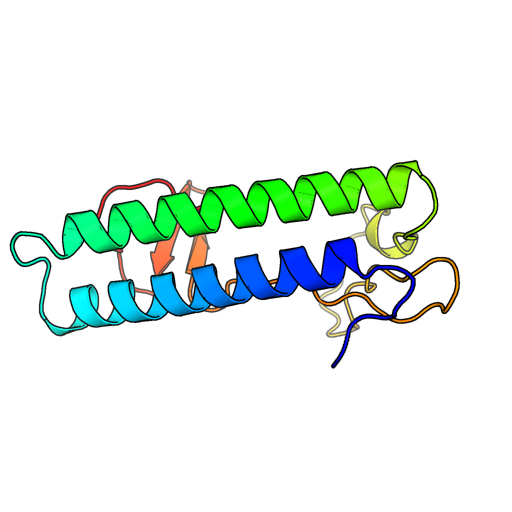C 1
ATOM 705 O O . THR A 1 89 ? -6.719 3.514 -19.369 1.00 41.91 89 THR A O 1
ATOM 708 N N . GLN A 1 90 ? -7.332 3.866 -17.222 1.00 51.62 90 GLN A N 1
ATOM 709 C CA . GLN A 1 90 ? -6.151 4.645 -16.841 1.00 51.62 90 GLN A CA 1
ATOM 710 C C . GLN A 1 90 ? -4.916 3.809 -17.194 1.00 51.62 90 GLN A C 1
ATOM 712 O O . GLN A 1 90 ? -4.828 2.660 -16.762 1.00 51.62 90 GLN A O 1
ATOM 717 N N . GLY A 1 91 ? -4.017 4.335 -18.032 1.00 61.16 91 GLY A N 1
ATOM 718 C CA . GLY A 1 91 ? -2.918 3.542 -18.589 1.00 61.16 91 GLY A CA 1
ATOM 719 C C . GLY A 1 91 ? -2.144 2.824 -17.486 1.00 61.16 91 GLY A C 1
ATOM 720 O O . GLY A 1 91 ? -1.607 3.466 -16.600 1.00 61.16 91 GLY A O 1
ATOM 721 N N . SER A 1 92 ? -2.101 1.498 -17.485 1.00 73.25 92 SER A N 1
ATOM 722 C CA . SER A 1 92 ? -1.367 0.768 -16.453 1.00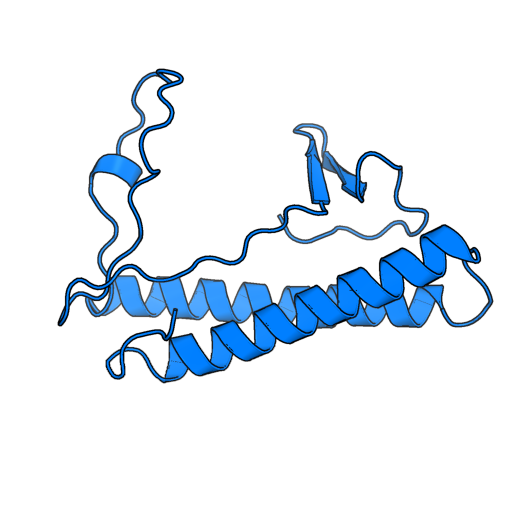 73.25 92 SER A CA 1
ATOM 723 C C . SER A 1 92 ? 0.130 1.003 -16.617 1.00 73.25 92 SER A C 1
ATOM 725 O O . SER A 1 92 ? 0.650 0.930 -17.728 1.00 73.25 92 SER A O 1
ATOM 727 N N . ILE A 1 93 ? 0.830 1.243 -15.513 1.00 84.81 93 ILE A N 1
ATOM 728 C CA . ILE A 1 93 ? 2.290 1.193 -15.492 1.00 84.81 93 ILE A CA 1
ATOM 729 C C . ILE A 1 93 ? 2.715 -0.224 -15.908 1.00 84.81 93 ILE A C 1
ATOM 731 O O . ILE A 1 93 ? 2.091 -1.189 -15.470 1.00 84.81 93 ILE A O 1
ATOM 735 N N . ILE A 1 94 ? 3.723 -0.366 -16.771 1.00 89.25 94 ILE A N 1
ATOM 736 C CA . ILE A 1 94 ? 4.129 -1.668 -17.329 1.00 89.25 94 ILE A CA 1
ATOM 737 C C . ILE A 1 94 ? 5.603 -1.977 -17.071 1.00 89.25 94 ILE A C 1
ATOM 739 O O . ILE A 1 94 ? 6.439 -1.076 -17.008 1.00 89.25 94 ILE A O 1
ATOM 743 N N . CYS A 1 95 ? 5.938 -3.261 -16.981 1.00 90.38 95 CYS A N 1
ATOM 744 C CA . CYS A 1 95 ? 7.323 -3.725 -16.989 1.00 90.38 95 CYS A CA 1
ATOM 745 C C . CYS A 1 95 ? 7.963 -3.412 -18.349 1.00 90.38 95 CYS A C 1
ATOM 747 O O . CYS A 1 95 ? 7.380 -3.714 -19.390 1.00 90.38 95 CYS A O 1
ATOM 749 N N . ALA A 1 96 ? 9.168 -2.847 -18.363 1.00 90.62 96 ALA A N 1
ATOM 750 C CA . ALA A 1 96 ? 9.866 -2.517 -19.603 1.00 90.62 96 ALA A CA 1
ATOM 751 C C . ALA A 1 96 ? 10.327 -3.755 -20.391 1.00 90.62 96 ALA A C 1
ATOM 753 O O . ALA A 1 96 ? 10.458 -3.666 -21.607 1.00 90.62 96 ALA A O 1
ATOM 754 N N . THR A 1 97 ? 10.539 -4.890 -19.716 1.00 90.75 97 THR A N 1
ATOM 755 C CA . THR A 1 97 ? 11.038 -6.130 -20.332 1.00 90.75 97 THR A CA 1
ATOM 756 C C . THR A 1 97 ? 9.919 -6.969 -20.939 1.00 90.75 97 THR A C 1
ATOM 758 O O . THR A 1 97 ? 9.994 -7.369 -22.092 1.00 90.75 97 THR A O 1
ATOM 761 N N . CYS A 1 98 ? 8.864 -7.248 -20.167 1.00 89.69 98 CYS A N 1
ATOM 762 C CA . CYS A 1 98 ? 7.793 -8.163 -20.586 1.00 89.69 98 CYS A CA 1
ATOM 763 C C . CYS A 1 98 ? 6.456 -7.472 -20.875 1.00 89.69 98 CYS A C 1
ATOM 765 O O . CYS A 1 98 ? 5.467 -8.149 -21.144 1.00 89.69 98 CYS A O 1
ATOM 767 N N . HIS A 1 99 ? 6.401 -6.142 -20.755 1.00 87.38 99 HIS A N 1
ATOM 768 C CA . HIS A 1 99 ? 5.223 -5.304 -21.011 1.00 87.38 99 HIS A CA 1
ATOM 769 C C . HIS A 1 99 ? 3.967 -5.660 -20.192 1.00 87.38 99 HIS A C 1
ATOM 771 O O . HIS A 1 99 ? 2.896 -5.105 -20.433 1.00 87.38 99 HIS A O 1
ATOM 777 N N . ARG A 1 100 ? 4.084 -6.533 -19.182 1.00 86.69 100 ARG A N 1
ATOM 778 C CA . ARG A 1 100 ? 2.991 -6.837 -18.252 1.00 86.69 100 ARG A CA 1
ATOM 779 C C . ARG A 1 100 ? 2.646 -5.610 -17.416 1.00 86.69 100 ARG A C 1
ATOM 781 O O . ARG A 1 100 ? 3.538 -4.903 -16.946 1.00 86.69 100 ARG A O 1
ATOM 788 N N . ALA A 1 101 ? 1.349 -5.397 -17.214 1.00 86.56 101 ALA A N 1
ATOM 789 C CA . ALA A 1 101 ? 0.830 -4.364 -16.331 1.00 86.56 101 ALA A CA 1
ATOM 790 C C . ALA A 1 101 ? 1.200 -4.651 -14.870 1.00 86.56 101 ALA A C 1
ATOM 792 O O . ALA A 1 101 ? 1.022 -5.768 -14.384 1.00 86.56 101 ALA A O 1
ATOM 793 N N . LEU A 1 102 ? 1.690 -3.627 -14.175 1.00 85.75 102 LEU A N 1
ATOM 794 C CA . LEU A 1 102 ? 1.918 -3.661 -12.738 1.00 85.75 102 LEU A CA 1
ATOM 795 C C . LEU A 1 102 ? 0.596 -3.364 -12.019 1.00 85.75 102 LEU A C 1
ATOM 797 O O . LEU A 1 102 ? -0.113 -2.421 -12.398 1.00 85.75 102 LEU A O 1
ATOM 801 N N . PRO A 1 103 ? 0.256 -4.130 -10.970 1.00 84.12 103 PRO A N 1
ATOM 802 C CA . PRO A 1 103 ? -0.856 -3.785 -10.106 1.00 84.12 103 PRO A CA 1
ATOM 803 C C . PRO A 1 103 ? -0.531 -2.510 -9.320 1.00 84.12 103 PRO A C 1
ATOM 805 O O . PRO A 1 103 ? 0.625 -2.182 -9.068 1.00 84.12 103 PRO A O 1
ATOM 808 N N . ARG A 1 104 ? -1.575 -1.790 -8.912 1.00 80.25 104 ARG A N 1
ATOM 809 C CA . ARG A 1 104 ? -1.483 -0.663 -7.979 1.00 80.25 104 ARG A CA 1
ATOM 810 C C . ARG A 1 104 ? -2.356 -0.974 -6.779 1.00 80.25 104 ARG A C 1
ATOM 812 O O . ARG A 1 104 ? -3.430 -1.555 -6.955 1.00 80.25 104 ARG A O 1
ATOM 819 N N . LEU A 1 105 ? -1.913 -0.570 -5.593 1.00 80.25 105 LEU A N 1
ATOM 820 C CA . LEU A 1 105 ? -2.783 -0.596 -4.428 1.00 80.25 105 LEU A CA 1
ATOM 821 C C . LEU A 1 105 ? -3.965 0.338 -4.685 1.00 80.25 105 LEU A C 1
ATOM 823 O O . LEU A 1 105 ? -3.806 1.445 -5.204 1.00 80.25 105 LEU A O 1
ATOM 827 N N . LYS A 1 106 ? -5.162 -0.157 -4.380 1.00 81.06 106 LYS A N 1
ATOM 828 C CA . LYS A 1 106 ? -6.404 0.603 -4.466 1.00 81.06 106 LYS A CA 1
ATOM 829 C C . LYS A 1 106 ? -6.945 0.743 -3.053 1.00 81.06 106 LYS A C 1
ATOM 831 O O . LYS A 1 106 ? -7.208 -0.264 -2.406 1.00 81.06 106 LYS A O 1
ATOM 836 N N . TYR A 1 107 ? -7.129 1.976 -2.602 1.00 82.56 107 TYR A N 1
ATOM 837 C CA . TYR A 1 107 ? -7.646 2.287 -1.267 1.00 82.56 107 TYR A CA 1
ATOM 838 C C . TYR A 1 107 ? -9.156 2.480 -1.316 1.00 82.56 107 TYR A C 1
ATOM 840 O O . TYR A 1 107 ? -9.662 3.548 -1.004 1.00 82.56 107 TYR A O 1
ATOM 848 N N . THR A 1 108 ? -9.884 1.471 -1.795 1.00 80.56 108 THR A N 1
ATOM 849 C CA . THR A 1 108 ? -11.329 1.585 -2.064 1.00 80.56 108 THR A CA 1
ATOM 850 C C . THR A 1 108 ? -12.165 1.848 -0.818 1.00 80.56 108 THR A C 1
ATOM 852 O O . THR A 1 108 ? -13.265 2.379 -0.932 1.00 80.56 108 THR A O 1
ATOM 855 N N . ASP A 1 109 ? -11.657 1.478 0.356 1.00 83.50 109 ASP A N 1
ATOM 856 C CA . ASP A 1 109 ? -12.339 1.698 1.629 1.00 83.50 109 ASP A CA 1
ATOM 857 C C . ASP A 1 109 ? -12.190 3.141 2.137 1.00 83.50 109 ASP A C 1
ATOM 859 O O . ASP A 1 109 ? -12.944 3.556 3.013 1.00 83.50 109 ASP A O 1
ATOM 863 N N . TRP A 1 110 ? -11.265 3.923 1.573 1.00 81.75 110 TRP A N 1
ATOM 864 C CA . TRP A 1 110 ? -10.970 5.292 1.987 1.00 81.75 110 TRP A CA 1
ATOM 865 C C . TRP A 1 110 ? -11.406 6.290 0.914 1.00 81.75 110 TRP A C 1
ATOM 867 O O . TRP A 1 110 ? -11.148 6.105 -0.276 1.00 81.75 110 TRP A O 1
ATOM 877 N N . GLN A 1 111 ? -12.036 7.386 1.327 1.00 80.31 111 GLN A N 1
ATOM 878 C CA . GLN A 1 111 ? -12.318 8.522 0.455 1.00 80.31 111 GLN A CA 1
ATOM 879 C C . GLN A 1 111 ? -11.568 9.745 0.969 1.00 80.31 111 GLN A C 1
ATOM 881 O O . GLN A 1 111 ? -11.671 10.113 2.137 1.00 80.31 111 GLN A O 1
ATOM 886 N N . PHE A 1 112 ? -10.821 10.380 0.070 1.00 74.81 112 PHE A N 1
ATOM 887 C CA . PHE A 1 112 ? -10.018 11.560 0.359 1.00 74.81 112 PHE A CA 1
ATOM 888 C C . PHE A 1 112 ? -10.672 12.760 -0.315 1.00 74.81 112 PHE A C 1
ATOM 890 O O . PHE A 1 112 ? -10.566 12.937 -1.531 1.00 74.81 112 PHE A O 1
ATOM 897 N N . ALA A 1 113 ? -11.375 13.575 0.460 1.00 71.31 113 ALA A N 1
ATOM 898 C CA . ALA A 1 113 ? -11.969 14.797 -0.047 1.00 71.31 113 ALA A CA 1
ATOM 899 C C . ALA A 1 113 ? -10.895 15.877 -0.270 1.00 71.31 113 ALA A C 1
ATOM 901 O O . ALA A 1 113 ? -9.857 15.931 0.399 1.00 71.31 113 ALA A O 1
ATOM 902 N N . HIS A 1 114 ? -11.152 16.777 -1.223 1.00 64.94 114 HIS A N 1
ATOM 903 C CA . HIS A 1 114 ? -10.221 17.851 -1.595 1.00 64.94 114 HIS A CA 1
ATOM 904 C C . HIS A 1 114 ? -9.903 18.809 -0.438 1.00 64.94 114 HIS A C 1
ATOM 906 O O . HIS A 1 114 ? -8.801 19.348 -0.368 1.00 64.94 114 HIS A O 1
ATOM 912 N N . ASN A 1 115 ? -10.840 18.965 0.497 1.00 68.94 115 ASN A N 1
ATOM 913 C CA . ASN A 1 115 ? -10.701 19.758 1.719 1.00 68.94 115 ASN A CA 1
ATOM 914 C C . ASN A 1 115 ? -9.862 19.067 2.815 1.00 68.94 115 ASN A C 1
ATOM 916 O O . ASN A 1 115 ? -9.759 19.589 3.920 1.00 68.94 115 ASN A O 1
ATOM 920 N N . GLY A 1 116 ? -9.274 17.900 2.532 1.00 64.44 116 GLY A N 1
ATOM 921 C CA . GLY A 1 116 ? -8.460 17.156 3.492 1.00 64.44 116 GLY A CA 1
ATOM 922 C C . GLY A 1 116 ? -9.255 16.261 4.440 1.00 64.44 116 GLY A C 1
ATOM 923 O O . GLY A 1 116 ? -8.636 15.583 5.256 1.00 64.44 116 GLY A O 1
ATOM 924 N N . VAL A 1 117 ? -10.586 16.209 4.316 1.00 69.62 117 VAL A N 1
ATOM 925 C CA . VAL A 1 117 ? -11.405 15.246 5.060 1.00 69.62 117 VAL A CA 1
ATOM 926 C C . VAL A 1 117 ? -11.155 13.848 4.507 1.00 69.62 117 VAL A C 1
ATOM 928 O O . VAL A 1 117 ? -11.170 13.631 3.293 1.00 69.62 117 VAL A O 1
ATOM 931 N N . VAL A 1 118 ? -10.927 12.899 5.411 1.00 72.44 118 VAL A N 1
ATOM 932 C CA . VAL A 1 118 ? -10.801 11.486 5.074 1.00 72.44 118 VAL A CA 1
ATOM 933 C C . VAL A 1 118 ? -11.954 10.734 5.712 1.00 72.44 118 VAL A C 1
ATOM 935 O O . VAL A 1 118 ? -12.124 10.786 6.929 1.00 72.44 118 VAL A O 1
ATOM 938 N N . THR A 1 119 ? -12.730 10.028 4.895 1.00 80.31 119 THR A N 1
ATOM 939 C CA . THR A 1 119 ? -13.796 9.146 5.375 1.00 80.31 119 THR A CA 1
ATOM 940 C C . THR A 1 119 ? -13.448 7.694 5.084 1.00 80.31 119 THR A C 1
ATOM 942 O O . THR A 1 119 ? -12.798 7.368 4.086 1.00 80.31 119 THR A O 1
ATOM 945 N N . TYR A 1 120 ? -13.880 6.808 5.974 1.00 83.56 120 TYR A N 1
ATOM 946 C CA . TYR A 1 120 ? -13.746 5.367 5.822 1.00 83.56 120 TYR A CA 1
ATOM 947 C C . TYR A 1 120 ? -15.128 4.775 5.540 1.00 83.56 120 TYR A C 1
ATOM 949 O O . TYR A 1 120 ? -16.043 4.908 6.353 1.00 83.56 120 TYR A O 1
ATOM 957 N N . ARG A 1 121 ? -15.312 4.184 4.353 1.00 85.19 121 ARG A N 1
ATOM 958 C CA . ARG A 1 121 ? -16.602 3.680 3.840 1.00 85.19 121 ARG A CA 1
ATOM 959 C C . ARG A 1 121 ? -17.755 4.685 4.011 1.00 85.19 121 ARG A C 1
ATOM 961 O O . ARG A 1 121 ? -18.871 4.319 4.371 1.00 85.19 121 ARG A O 1
ATOM 968 N N . GLY A 1 122 ? -17.465 5.967 3.770 1.00 80.38 122 GLY A N 1
ATOM 969 C CA . GLY A 1 122 ? -18.435 7.062 3.867 1.00 80.38 122 GLY A CA 1
ATOM 970 C C . GLY A 1 122 ? -18.780 7.502 5.294 1.00 80.38 122 GLY A C 1
ATOM 971 O O . GLY A 1 122 ? -19.723 8.268 5.468 1.00 80.38 122 GLY A O 1
ATOM 972 N N . ARG A 1 123 ? -18.046 7.035 6.310 1.00 80.31 123 ARG A N 1
ATOM 973 C CA . ARG A 1 123 ? -18.202 7.452 7.710 1.00 80.31 123 ARG A CA 1
ATOM 974 C C . ARG A 1 123 ? -16.973 8.215 8.187 1.00 80.31 123 ARG A C 1
ATOM 976 O O . ARG A 1 123 ? -15.851 7.913 7.771 1.00 80.31 123 ARG A O 1
ATOM 983 N N . ASP A 1 124 ? -17.193 9.164 9.090 1.00 76.75 124 ASP A N 1
ATOM 984 C CA . ASP A 1 124 ? -16.102 9.853 9.767 1.00 76.75 124 ASP A CA 1
ATOM 985 C C . ASP A 1 124 ? -15.331 8.857 10.622 1.00 76.75 124 ASP A C 1
ATOM 987 O O . ASP A 1 124 ? -15.893 8.122 11.439 1.00 76.75 124 ASP A O 1
ATOM 991 N N . PHE A 1 125 ? -14.025 8.809 10.390 1.00 69.31 125 PHE A N 1
ATOM 992 C CA . PHE A 1 125 ? -13.161 7.908 11.118 1.00 69.31 125 PHE A CA 1
ATOM 993 C C . PHE A 1 125 ? -12.891 8.500 12.516 1.00 69.31 125 PHE A C 1
ATOM 995 O O . PHE A 1 125 ? -12.395 9.625 12.616 1.00 69.31 125 PHE A O 1
ATOM 1002 N N . PRO A 1 126 ? -13.215 7.785 13.613 1.00 65.88 126 PRO A N 1
ATOM 1003 C CA . PRO A 1 126 ? -13.219 8.348 14.966 1.00 65.88 126 PRO A CA 1
ATOM 1004 C C . PRO A 1 126 ? -11.820 8.666 15.510 1.00 65.88 126 PRO A C 1
ATOM 1006 O O . PRO A 1 126 ? -11.696 9.314 16.549 1.00 65.88 126 PRO A O 1
ATOM 1009 N N . VAL A 1 127 ? -10.759 8.231 14.825 1.00 63.56 127 VAL A N 1
ATOM 1010 C CA . VAL A 1 127 ? -9.376 8.523 15.204 1.00 63.56 127 VAL A CA 1
ATOM 1011 C C . VAL A 1 127 ? -8.845 9.656 14.330 1.00 63.56 127 VAL A C 1
ATOM 1013 O O . VAL A 1 127 ? -8.756 9.537 13.109 1.00 63.56 127 VAL A O 1
ATOM 1016 N N . ARG A 1 128 ? -8.449 10.762 14.967 1.00 61.41 128 ARG A N 1
ATOM 1017 C CA . ARG A 1 128 ? -7.831 11.914 14.297 1.00 61.41 128 ARG A CA 1
ATOM 1018 C C . ARG A 1 128 ? -6.381 11.591 13.920 1.00 61.41 128 ARG A C 1
ATOM 1020 O O . ARG A 1 128 ? -5.459 11.990 14.625 1.00 61.41 128 ARG A O 1
ATOM 1027 N N . GLN A 1 129 ? -6.169 10.875 12.820 1.00 59.56 129 GLN A N 1
ATOM 1028 C CA . GLN A 1 129 ? -4.853 10.767 12.188 1.00 59.56 129 GLN A CA 1
ATOM 1029 C C . GLN A 1 129 ? -4.918 11.030 10.678 1.00 59.56 129 GLN A C 1
ATOM 1031 O O . GLN A 1 129 ? -5.916 10.704 10.032 1.00 59.56 129 GLN A O 1
ATOM 1036 N N . PRO A 1 130 ? -3.849 11.605 10.098 1.00 57.59 130 PRO A N 1
ATOM 1037 C CA . PRO A 1 130 ? -3.736 11.772 8.659 1.00 57.59 130 PRO A CA 1
ATOM 1038 C C . PRO A 1 130 ? -3.501 10.413 7.986 1.00 57.59 130 PRO A C 1
ATOM 1040 O O . PRO A 1 130 ? -2.452 9.791 8.148 1.00 57.59 130 PRO A O 1
ATOM 1043 N N . VAL A 1 131 ? -4.482 9.965 7.207 1.00 58.34 131 VAL A N 1
ATOM 1044 C CA . VAL A 1 131 ? -4.390 8.766 6.362 1.00 58.34 131 VAL A CA 1
ATOM 1045 C C . VAL A 1 131 ? -3.552 9.098 5.116 1.00 58.34 131 VAL A C 1
ATOM 1047 O O . VAL A 1 131 ? -3.705 10.198 4.573 1.00 58.34 131 VAL A O 1
ATOM 1050 N N . PRO A 1 132 ? -2.655 8.206 4.650 1.00 57.69 132 PRO A N 1
ATOM 1051 C CA . PRO A 1 132 ? -1.839 8.462 3.462 1.00 57.69 132 PRO A CA 1
ATOM 1052 C C . PRO A 1 132 ? -2.697 8.740 2.216 1.00 57.69 132 PRO A C 1
ATOM 1054 O O . PRO A 1 132 ? -3.621 7.986 1.923 1.00 57.69 132 PRO A O 1
ATOM 1057 N N . ARG A 1 133 ? -2.371 9.825 1.496 1.00 55.19 133 ARG A N 1
ATOM 1058 C CA . ARG A 1 133 ? -2.966 10.210 0.201 1.00 55.19 133 ARG A CA 1
ATOM 1059 C C . ARG A 1 133 ? -2.371 9.420 -0.951 1.00 55.19 133 ARG A C 1
ATOM 1061 O O . ARG A 1 133 ? -1.129 9.289 -0.982 1.00 55.19 133 ARG A O 1
#